Protein AF-A0A2H3HEL2-F1 (afdb_monomer)

Solvent-accessible surface area (backbone atoms only — not comparable to full-atom values): 9246 Å² total; per-residue (Å²): 120,48,62,28,42,89,74,16,77,60,15,56,62,43,39,51,53,46,52,49,51,48,53,74,72,33,50,90,48,56,50,73,69,53,52,37,63,72,60,59,42,74,85,58,80,45,59,78,71,43,99,73,55,51,82,60,57,35,76,89,58,53,43,79,49,75,33,37,66,101,49,92,57,66,63,28,41,86,72,70,47,51,42,78,34,40,53,66,55,49,26,56,58,51,58,72,36,69,34,50,49,50,46,31,72,77,34,64,90,33,44,90,40,78,72,14,70,45,46,44,46,29,53,52,44,52,52,52,34,41,76,74,71,46,55,95,91,66,59,62,37,26,35,30,44,69,47,66,48,80,45,75,35,68,49,78,78,83,84,125

Structure (mmCIF, N/CA/C/O backbone):
data_AF-A0A2H3HEL2-F1
#
_entry.id   AF-A0A2H3HEL2-F1
#
loop_
_atom_site.group_PDB
_atom_site.id
_atom_site.type_symbol
_atom_site.label_atom_id
_atom_site.label_alt_id
_atom_site.label_comp_id
_atom_site.label_asym_id
_atom_site.label_entity_id
_atom_site.label_seq_id
_atom_site.pdbx_PDB_ins_code
_atom_site.Cartn_x
_atom_site.Cartn_y
_atom_site.Cartn_z
_atom_site.occupancy
_atom_site.B_iso_or_equiv
_atom_site.auth_seq_id
_atom_site.auth_comp_id
_atom_site.auth_asym_id
_atom_site.auth_atom_id
_atom_site.pdbx_PDB_model_num
ATOM 1 N N . MET A 1 1 ? -2.472 2.032 -0.578 1.00 76.56 1 MET A N 1
ATOM 2 C CA . MET A 1 1 ? -2.760 1.933 -2.019 1.00 76.56 1 MET A CA 1
ATOM 3 C C . MET A 1 1 ? -2.043 0.709 -2.559 1.00 76.56 1 MET A C 1
ATOM 5 O O . MET A 1 1 ? -0.891 0.499 -2.197 1.00 76.56 1 MET A O 1
ATOM 9 N N . SER A 1 2 ? -2.739 -0.098 -3.346 1.00 86.75 2 SER A N 1
ATOM 10 C CA . SER A 1 2 ? -2.242 -1.264 -4.080 1.00 86.75 2 SER A CA 1
ATOM 11 C C . SER A 1 2 ? -2.506 -1.069 -5.578 1.00 86.75 2 SER A C 1
ATOM 13 O O . SER A 1 2 ? -3.121 -0.078 -5.977 1.00 86.75 2 SER A O 1
ATOM 15 N N . VAL A 1 3 ? -2.025 -1.990 -6.411 1.00 91.06 3 VAL A N 1
ATOM 16 C CA . VAL A 1 3 ? -2.386 -2.047 -7.834 1.00 91.06 3 VAL A CA 1
ATOM 17 C C . VAL A 1 3 ? -3.759 -2.709 -7.967 1.00 91.06 3 VAL A C 1
ATOM 19 O O . VAL A 1 3 ? -4.015 -3.726 -7.323 1.00 91.06 3 VAL A O 1
ATOM 22 N N . ASP A 1 4 ? -4.644 -2.133 -8.780 1.00 90.81 4 ASP A N 1
ATOM 23 C CA . ASP A 1 4 ? -5.911 -2.745 -9.173 1.00 90.81 4 ASP A CA 1
ATOM 24 C C . ASP A 1 4 ? -5.627 -3.854 -10.201 1.00 90.81 4 ASP A C 1
ATOM 26 O O . ASP A 1 4 ? -5.223 -3.544 -11.331 1.00 90.81 4 ASP A O 1
ATOM 30 N N . PRO A 1 5 ? -5.818 -5.136 -9.842 1.00 91.00 5 PRO A N 1
ATOM 31 C CA . PRO A 1 5 ? -5.468 -6.240 -10.723 1.00 91.00 5 PRO A CA 1
ATOM 32 C C . PRO A 1 5 ? -6.411 -6.374 -11.924 1.00 91.00 5 PRO A C 1
ATOM 34 O O . PRO A 1 5 ? -6.014 -6.966 -12.922 1.00 91.00 5 PRO A O 1
ATOM 37 N N . ALA A 1 6 ? -7.633 -5.832 -11.848 1.00 89.69 6 ALA A N 1
ATOM 38 C CA . ALA A 1 6 ? -8.635 -5.939 -12.907 1.00 89.69 6 ALA A CA 1
ATOM 39 C C . ALA A 1 6 ? -8.513 -4.817 -13.949 1.00 89.69 6 ALA A C 1
ATOM 41 O O . ALA A 1 6 ? -8.922 -4.984 -15.095 1.00 89.69 6 ALA A O 1
ATOM 42 N N . LYS A 1 7 ? -7.966 -3.661 -13.553 1.00 90.56 7 LYS A N 1
ATOM 43 C CA . LYS A 1 7 ? -7.869 -2.458 -14.402 1.00 90.56 7 LYS A CA 1
ATOM 44 C C . LYS A 1 7 ? -6.457 -2.135 -14.883 1.00 90.56 7 LYS A C 1
ATOM 46 O O . LYS A 1 7 ? -6.273 -1.164 -15.612 1.00 90.56 7 LYS A O 1
ATOM 51 N N . THR A 1 8 ? -5.472 -2.921 -14.469 1.00 94.19 8 THR A N 1
ATOM 52 C CA . THR A 1 8 ? -4.076 -2.789 -14.896 1.00 94.19 8 THR A CA 1
ATOM 53 C C . THR A 1 8 ? -3.729 -3.941 -15.834 1.00 94.19 8 THR A C 1
ATOM 55 O O . THR A 1 8 ? -4.059 -5.090 -15.536 1.00 94.19 8 THR A O 1
ATOM 58 N N . LEU A 1 9 ? -3.054 -3.662 -16.954 1.00 96.31 9 LEU A N 1
ATOM 59 C CA . LEU A 1 9 ? -2.527 -4.719 -17.826 1.00 96.31 9 LEU A CA 1
ATOM 60 C C . LEU A 1 9 ? -1.547 -5.596 -17.043 1.00 96.31 9 LEU A C 1
ATOM 62 O O . LEU A 1 9 ? -0.738 -5.089 -16.273 1.00 96.31 9 LEU A O 1
ATOM 66 N N . ASN A 1 10 ? -1.660 -6.916 -17.191 1.00 97.00 10 ASN A N 1
ATOM 67 C CA . ASN A 1 10 ? -0.943 -7.890 -16.358 1.00 97.00 10 ASN A CA 1
ATOM 68 C C . ASN A 1 10 ? -1.123 -7.673 -14.832 1.00 97.00 10 ASN A C 1
ATOM 70 O O . ASN A 1 10 ? -0.279 -8.050 -14.016 1.00 97.00 10 ASN A O 1
ATOM 74 N N . GLY A 1 11 ? -2.234 -7.047 -14.423 1.00 94.94 11 GLY A N 1
ATOM 75 C CA . GLY A 1 11 ? -2.425 -6.516 -13.075 1.00 94.94 11 GLY A CA 1
ATOM 76 C C . GLY A 1 11 ? -2.370 -7.563 -11.963 1.00 94.94 11 GLY A C 1
ATOM 77 O O . GLY A 1 11 ? -1.854 -7.275 -10.885 1.00 94.94 11 GLY A O 1
ATOM 78 N N . ALA A 1 12 ? -2.849 -8.784 -12.212 1.00 94.75 12 ALA A N 1
ATOM 79 C CA . ALA A 1 12 ? -2.768 -9.878 -11.242 1.00 94.75 12 ALA A CA 1
ATOM 80 C C . ALA A 1 12 ? -1.314 -10.286 -10.945 1.00 94.75 12 ALA A C 1
ATOM 82 O O . ALA A 1 12 ? -0.941 -10.404 -9.776 1.00 94.75 12 ALA A O 1
ATOM 83 N N . ALA A 1 13 ? -0.483 -10.438 -11.983 1.00 97.50 13 ALA A N 1
ATOM 84 C CA . ALA A 1 13 ? 0.933 -10.767 -11.824 1.00 97.50 13 ALA A CA 1
ATOM 85 C C . ALA A 1 13 ? 1.693 -9.623 -11.145 1.00 97.50 13 ALA A C 1
ATOM 87 O O . ALA A 1 13 ? 2.486 -9.857 -10.235 1.00 97.50 13 ALA A O 1
ATOM 88 N N . ILE A 1 14 ? 1.391 -8.378 -11.529 1.00 97.44 14 ILE A N 1
ATOM 89 C CA . ILE A 1 14 ? 1.966 -7.185 -10.904 1.00 97.44 14 ILE A CA 1
ATOM 90 C C . ILE A 1 14 ? 1.621 -7.132 -9.416 1.00 97.44 14 ILE A C 1
ATOM 92 O O . ILE A 1 14 ? 2.518 -6.985 -8.589 1.00 97.44 14 ILE A O 1
ATOM 96 N N . LYS A 1 15 ? 0.340 -7.280 -9.055 1.00 94.75 15 LYS A N 1
ATOM 97 C CA . LYS A 1 15 ? -0.097 -7.269 -7.655 1.00 94.75 15 LYS A CA 1
ATOM 98 C C . LYS A 1 15 ? 0.640 -8.332 -6.839 1.00 94.75 15 LYS A C 1
ATOM 100 O O . LYS A 1 15 ? 1.165 -8.002 -5.780 1.00 94.75 15 LY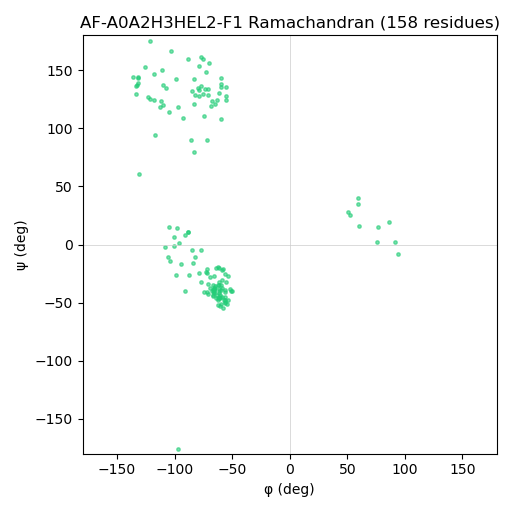S A O 1
ATOM 105 N N . ALA A 1 16 ? 0.709 -9.566 -7.343 1.00 96.06 16 ALA A N 1
ATOM 106 C CA . ALA A 1 16 ? 1.396 -10.661 -6.664 1.00 96.06 16 ALA A CA 1
ATOM 107 C C . ALA A 1 16 ? 2.891 -10.365 -6.461 1.00 96.06 16 ALA A C 1
ATOM 109 O O . ALA A 1 16 ? 3.391 -10.500 -5.348 1.00 96.06 16 ALA A O 1
ATOM 110 N N . ALA A 1 17 ? 3.582 -9.881 -7.497 1.00 97.31 17 ALA A N 1
ATOM 111 C CA . ALA A 1 17 ? 5.003 -9.549 -7.419 1.00 97.31 17 ALA A CA 1
ATOM 112 C C . ALA A 1 17 ? 5.287 -8.380 -6.460 1.00 97.31 17 ALA A C 1
ATOM 114 O O . ALA A 1 17 ? 6.260 -8.410 -5.709 1.00 97.31 17 ALA A O 1
ATOM 115 N N . VAL A 1 18 ? 4.429 -7.352 -6.449 1.00 95.69 18 VAL A N 1
ATOM 116 C CA . VAL A 1 18 ? 4.535 -6.256 -5.476 1.00 95.69 18 VAL A CA 1
ATOM 117 C C . VAL A 1 18 ? 4.349 -6.791 -4.057 1.00 95.69 18 VAL A C 1
ATOM 119 O O . VAL A 1 18 ? 5.150 -6.480 -3.181 1.00 95.69 18 VAL A O 1
ATOM 122 N N . GLU A 1 19 ? 3.321 -7.602 -3.807 1.00 94.25 19 GLU A N 1
ATOM 123 C CA . GLU A 1 19 ? 3.070 -8.178 -2.481 1.00 94.25 19 GLU A CA 1
ATOM 124 C C . GLU A 1 19 ? 4.220 -9.066 -2.007 1.00 94.25 19 GLU A C 1
ATOM 126 O O . GLU A 1 19 ? 4.626 -8.959 -0.852 1.00 94.25 19 GLU A O 1
ATOM 131 N N . GLU A 1 20 ? 4.786 -9.881 -2.895 1.00 96.69 20 GLU A N 1
ATOM 132 C CA . GLU A 1 20 ? 5.956 -10.710 -2.612 1.00 96.69 20 GLU A CA 1
ATOM 133 C C . GLU A 1 20 ? 7.150 -9.865 -2.151 1.00 96.69 20 GLU A C 1
ATOM 135 O O . GLU A 1 20 ? 7.643 -10.078 -1.043 1.00 96.69 20 GLU A O 1
ATOM 140 N N . ILE A 1 21 ? 7.554 -8.856 -2.936 1.00 96.12 21 ILE A N 1
ATOM 141 C CA . ILE A 1 21 ? 8.694 -7.983 -2.602 1.00 96.12 21 ILE A CA 1
ATOM 142 C C . ILE A 1 21 ? 8.449 -7.250 -1.280 1.00 96.12 21 ILE A C 1
ATOM 144 O O . ILE A 1 21 ? 9.331 -7.165 -0.425 1.00 96.12 21 ILE A O 1
ATOM 148 N N . LEU A 1 22 ? 7.248 -6.702 -1.080 1.00 94.00 22 LEU A N 1
ATOM 149 C CA . LEU A 1 22 ? 6.940 -5.972 0.149 1.00 94.00 22 LEU A CA 1
ATOM 150 C C . LEU A 1 22 ? 6.930 -6.899 1.372 1.00 94.00 22 LEU A C 1
ATOM 152 O O . LEU A 1 22 ? 7.332 -6.470 2.454 1.00 94.00 22 LEU A O 1
ATOM 156 N N . ASN A 1 23 ? 6.488 -8.147 1.222 1.00 93.50 23 ASN A N 1
ATOM 157 C CA . ASN A 1 23 ? 6.515 -9.126 2.302 1.00 93.50 23 ASN A CA 1
ATOM 158 C C . ASN A 1 23 ? 7.944 -9.593 2.608 1.00 93.50 23 ASN A C 1
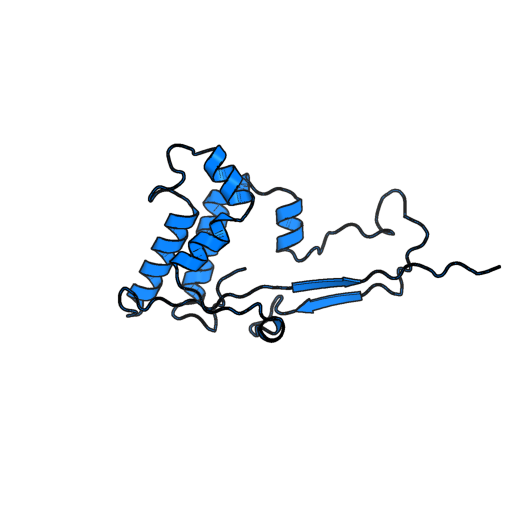ATOM 160 O O . ASN A 1 23 ? 8.295 -9.699 3.780 1.00 93.50 23 ASN A O 1
ATOM 164 N N . SER A 1 24 ? 8.787 -9.824 1.600 1.00 96.25 24 SER A N 1
ATOM 165 C CA . SER A 1 24 ? 10.168 -10.264 1.826 1.00 96.25 24 SER A CA 1
ATOM 166 C C . SER A 1 24 ? 11.051 -9.154 2.406 1.00 96.25 24 SER A C 1
ATOM 168 O O . SER A 1 24 ? 11.823 -9.399 3.330 1.00 96.25 24 SER A O 1
ATOM 170 N N . GLU A 1 25 ? 10.923 -7.925 1.901 1.00 96.19 25 GLU A N 1
ATOM 171 C CA . GLU A 1 25 ? 11.818 -6.814 2.250 1.00 96.19 25 GLU A CA 1
ATOM 172 C C . GLU A 1 25 ? 11.317 -5.998 3.447 1.00 96.19 25 GLU A C 1
ATOM 174 O O . GLU A 1 25 ? 12.106 -5.569 4.292 1.00 96.19 25 GLU A O 1
ATOM 179 N N . LEU A 1 26 ? 10.002 -5.751 3.538 1.00 95.75 26 LEU A N 1
ATOM 180 C CA . LEU A 1 26 ? 9.461 -4.767 4.483 1.00 95.75 26 LEU A CA 1
ATOM 181 C C . LEU A 1 26 ? 8.804 -5.356 5.727 1.00 95.75 26 LEU A C 1
ATOM 183 O O . LEU A 1 26 ? 8.580 -4.602 6.675 1.00 95.75 26 LEU A O 1
ATOM 187 N N . HIS A 1 27 ? 8.497 -6.656 5.760 1.00 93.81 27 HIS A N 1
ATOM 188 C CA . HIS A 1 27 ? 7.732 -7.254 6.860 1.00 93.81 27 HIS A CA 1
ATOM 189 C C . HIS A 1 27 ? 8.377 -7.013 8.233 1.00 93.81 27 HIS A C 1
ATOM 191 O O . HIS A 1 27 ? 7.692 -6.623 9.176 1.00 93.81 27 HIS A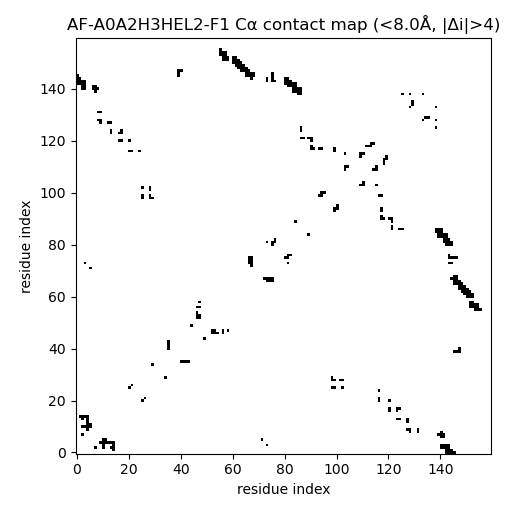 O 1
ATOM 197 N N . GLN A 1 28 ? 9.706 -7.120 8.332 1.00 95.38 28 GLN A N 1
ATOM 198 C CA . GLN A 1 28 ? 10.450 -6.852 9.573 1.00 95.38 28 GLN A CA 1
ATOM 199 C C . GLN A 1 28 ? 10.360 -5.391 10.063 1.00 95.38 28 GLN A C 1
ATOM 201 O O . GLN A 1 28 ? 10.590 -5.112 11.237 1.00 95.38 28 GLN A O 1
ATOM 206 N N . TYR A 1 29 ? 10.008 -4.449 9.183 1.00 96.12 29 TYR A N 1
ATOM 207 C CA . TYR A 1 29 ? 9.870 -3.022 9.497 1.00 96.12 29 TYR A CA 1
ATOM 208 C C . TYR A 1 29 ? 8.419 -2.611 9.801 1.00 96.12 29 TYR A C 1
ATOM 210 O O . TYR A 1 29 ? 8.136 -1.425 10.048 1.00 96.12 29 TYR A O 1
ATOM 218 N N . TYR A 1 30 ? 7.484 -3.568 9.777 1.00 93.75 30 TYR A N 1
ATOM 219 C CA . TYR A 1 30 ? 6.089 -3.340 10.135 1.00 93.75 30 TYR A CA 1
ATOM 220 C C . TYR A 1 30 ? 5.937 -3.261 11.653 1.00 93.75 30 TYR A C 1
ATOM 222 O O . TYR A 1 30 ? 6.487 -4.049 12.415 1.00 93.75 30 TYR A O 1
ATOM 230 N N . LYS A 1 31 ? 5.156 -2.280 12.101 1.00 94.19 31 LYS A N 1
ATOM 231 C CA . LYS A 1 31 ? 4.679 -2.173 13.482 1.00 94.19 31 LYS A CA 1
ATOM 232 C C . LYS A 1 31 ? 3.220 -2.612 13.548 1.00 94.19 31 LYS A C 1
ATOM 234 O O . LYS A 1 31 ? 2.539 -2.629 12.528 1.00 94.19 31 LYS A O 1
ATOM 239 N N . GLN A 1 32 ? 2.701 -2.841 14.754 1.00 90.88 32 GLN A N 1
ATOM 240 C CA . GLN A 1 32 ? 1.288 -3.187 14.967 1.00 90.88 32 GLN A CA 1
ATOM 241 C C . GLN A 1 32 ? 0.321 -2.229 14.250 1.00 90.88 32 GLN A C 1
ATOM 243 O O . GLN A 1 32 ? -0.647 -2.666 13.641 1.00 90.88 32 GLN A O 1
ATOM 248 N N . GLY A 1 33 ? 0.612 -0.923 14.260 1.00 89.50 33 GLY A N 1
ATOM 249 C CA . GLY A 1 33 ? -0.196 0.062 13.536 1.00 89.50 33 GLY A CA 1
ATOM 250 C C . GLY A 1 33 ? -0.231 -0.163 12.019 1.00 89.50 33 GLY A C 1
ATOM 251 O O . GLY A 1 33 ? -1.249 0.104 11.394 1.00 89.50 33 GLY A O 1
ATOM 252 N N . ASN A 1 34 ? 0.843 -0.692 11.419 1.00 91.00 34 ASN A N 1
ATOM 253 C CA . ASN A 1 34 ? 0.849 -1.061 10.003 1.00 91.00 34 ASN A CA 1
ATOM 254 C C . ASN A 1 34 ? -0.080 -2.251 9.737 1.00 91.00 34 ASN A C 1
ATOM 256 O O . ASN A 1 34 ? -0.782 -2.227 8.732 1.00 91.00 34 ASN A O 1
ATOM 260 N N . THR A 1 35 ? -0.100 -3.246 10.629 1.00 87.38 35 THR A N 1
ATOM 261 C CA . THR A 1 35 ? -1.035 -4.378 10.550 1.00 87.38 35 THR A CA 1
ATOM 262 C C . THR A 1 35 ? -2.475 -3.882 10.630 1.00 87.38 35 THR A C 1
ATOM 264 O O . THR A 1 35 ? -3.217 -4.074 9.673 1.00 87.38 35 THR A O 1
ATOM 267 N N . LEU A 1 36 ? -2.800 -3.095 11.665 1.00 90.50 36 LEU A N 1
ATOM 268 C CA . LEU A 1 36 ? -4.136 -2.519 11.859 1.00 90.50 36 LEU A CA 1
ATOM 269 C C . LEU A 1 36 ? -4.609 -1.679 10.667 1.00 90.50 36 LEU A C 1
ATOM 271 O O . LEU A 1 36 ? -5.773 -1.705 10.308 1.00 90.50 36 LEU A O 1
ATOM 275 N N . THR A 1 37 ? -3.747 -0.893 10.021 1.00 89.00 37 THR A N 1
ATOM 276 C CA . THR A 1 37 ? -4.189 -0.150 8.829 1.00 89.00 37 THR A CA 1
ATOM 277 C C . THR A 1 37 ? -4.430 -1.074 7.629 1.00 89.00 37 THR A C 1
ATOM 279 O O . THR A 1 37 ? -5.314 -0.797 6.821 1.00 89.00 37 THR 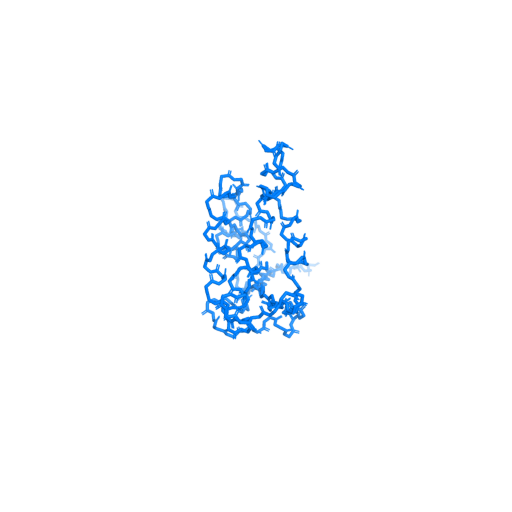A O 1
ATOM 282 N N . ARG A 1 38 ? -3.652 -2.154 7.482 1.00 86.62 38 ARG A N 1
ATOM 283 C CA . ARG A 1 38 ? -3.739 -3.080 6.340 1.00 86.62 38 ARG A CA 1
ATOM 284 C C . ARG A 1 38 ? -4.922 -4.039 6.429 1.00 86.62 38 ARG A C 1
ATOM 286 O O . ARG A 1 38 ? -5.467 -4.384 5.392 1.00 86.62 38 ARG A O 1
ATOM 293 N N . ASP A 1 39 ? -5.315 -4.433 7.635 1.00 90.25 39 ASP A N 1
ATOM 294 C CA . ASP A 1 39 ? -6.485 -5.284 7.891 1.00 90.25 39 ASP A CA 1
ATOM 295 C C . ASP A 1 39 ? -7.791 -4.486 8.063 1.00 90.25 39 ASP A C 1
ATOM 297 O O . ASP A 1 39 ? -8.819 -5.025 8.474 1.00 90.25 39 ASP A O 1
ATOM 301 N N . LEU A 1 40 ? -7.755 -3.184 7.751 1.00 92.94 40 LEU A N 1
ATOM 302 C CA . LEU A 1 40 ? -8.875 -2.264 7.920 1.00 92.94 40 LEU A CA 1
ATOM 303 C C . LEU A 1 40 ? -9.355 -2.173 9.375 1.00 92.94 40 LEU A C 1
ATOM 305 O O . LEU A 1 40 ? -10.552 -2.067 9.644 1.00 92.94 40 LEU A O 1
ATOM 309 N N . TYR A 1 41 ? -8.434 -2.167 10.331 1.00 93.81 41 TYR A N 1
ATOM 310 C CA . TYR A 1 41 ? -8.691 -1.995 11.755 1.00 93.81 41 TYR A CA 1
ATOM 311 C C . TYR A 1 41 ? -9.630 -3.072 12.306 1.00 93.81 41 TYR A C 1
ATOM 313 O O . TYR A 1 41 ? -10.473 -2.770 13.154 1.00 93.81 41 TYR A O 1
ATOM 321 N N . VAL A 1 42 ? -9.547 -4.303 11.791 1.00 92.50 42 VAL A N 1
ATOM 322 C CA . VAL A 1 42 ? -10.440 -5.397 12.216 1.00 92.50 42 VAL A CA 1
ATOM 323 C C . VAL A 1 42 ? -10.259 -5.708 13.704 1.00 92.50 42 VAL A C 1
ATOM 325 O O . VAL A 1 42 ? -11.243 -5.863 14.425 1.00 92.50 42 VAL A O 1
ATOM 328 N N . ASP A 1 43 ? -9.014 -5.651 14.179 1.00 91.25 43 ASP A N 1
ATOM 329 C CA . ASP A 1 43 ? -8.633 -5.930 15.566 1.00 91.25 43 ASP A CA 1
ATOM 330 C C . ASP A 1 43 ? -8.472 -4.659 16.416 1.00 91.25 43 ASP A C 1
ATOM 332 O O . ASP A 1 43 ? -7.893 -4.695 17.506 1.00 91.25 43 ASP A O 1
ATOM 336 N N . LEU A 1 44 ? -8.958 -3.506 15.938 1.00 93.69 44 LEU A N 1
ATOM 337 C CA . LEU A 1 44 ? -8.867 -2.259 16.695 1.00 93.69 44 LEU A CA 1
ATOM 338 C C . LEU A 1 44 ? -9.707 -2.357 17.981 1.00 93.69 44 LEU A C 1
ATOM 340 O O . LEU A 1 44 ? -10.930 -2.508 17.899 1.00 93.69 44 LEU A O 1
ATOM 344 N N . PRO A 1 45 ? -9.103 -2.204 19.177 1.00 92.25 45 PRO A N 1
ATOM 345 C CA . PRO A 1 45 ? -9.862 -2.251 20.418 1.00 92.25 45 PRO A CA 1
ATOM 346 C C . PRO A 1 45 ? -10.870 -1.100 20.488 1.00 92.25 45 PRO A C 1
ATOM 348 O O . PRO A 1 45 ? -10.509 0.074 20.392 1.00 92.25 45 PRO A O 1
ATOM 351 N N . LEU A 1 46 ? -12.143 -1.438 20.682 1.00 94.31 46 LEU A N 1
ATOM 352 C CA . LEU A 1 46 ? -13.232 -0.476 20.801 1.00 94.31 46 LEU A CA 1
ATOM 353 C C . LEU A 1 46 ? -13.402 -0.034 22.264 1.00 94.31 46 LEU A C 1
ATOM 355 O O . LEU A 1 46 ? -13.009 -0.758 23.184 1.00 94.31 46 LEU A O 1
ATOM 359 N N . PRO A 1 47 ? -14.045 1.120 22.522 1.00 93.81 47 PRO A N 1
ATOM 360 C CA . PRO A 1 47 ? -14.184 1.669 23.874 1.00 93.81 47 PRO A CA 1
ATOM 361 C C . PRO A 1 47 ? -14.779 0.705 24.913 1.00 93.81 47 PRO A C 1
ATOM 363 O O . PRO A 1 47 ? -14.482 0.821 26.096 1.00 93.81 47 PRO A O 1
ATOM 366 N N . TRP A 1 48 ? -15.599 -0.258 24.482 1.00 93.75 48 TRP A N 1
ATOM 367 C CA . TRP A 1 48 ? -16.236 -1.273 25.331 1.00 93.75 48 TRP A CA 1
ATOM 368 C C . TRP A 1 48 ? -15.550 -2.649 25.316 1.00 93.75 48 TRP A C 1
ATOM 370 O O . TRP A 1 48 ? -16.041 -3.555 25.983 1.00 93.75 48 TRP A O 1
ATOM 380 N N . THR A 1 49 ? -14.470 -2.846 24.550 1.00 93.50 49 THR A N 1
ATOM 381 C CA . THR A 1 49 ? -13.729 -4.126 24.494 1.00 93.50 49 THR A CA 1
ATOM 382 C C . THR A 1 49 ? -12.386 -4.080 25.223 1.00 93.50 49 THR A C 1
ATOM 384 O O . THR A 1 49 ? -11.767 -5.121 25.421 1.00 93.50 49 THR A O 1
ATOM 387 N N . ILE A 1 50 ? -11.914 -2.896 25.622 1.00 94.50 50 ILE A N 1
ATOM 388 C CA . ILE A 1 50 ? -10.673 -2.739 26.391 1.00 94.50 50 ILE A CA 1
ATOM 389 C C . ILE A 1 50 ? -10.858 -3.102 27.875 1.00 94.50 50 ILE A C 1
ATOM 391 O O . ILE A 1 50 ? -11.972 -3.094 28.395 1.00 94.50 50 ILE A O 1
ATOM 395 N N . LYS A 1 51 ? -9.743 -3.367 28.577 1.00 95.25 51 LYS A N 1
ATOM 396 C CA . LYS A 1 51 ? -9.713 -3.798 29.992 1.00 95.25 51 LYS A CA 1
ATOM 397 C C . LYS A 1 51 ? -10.527 -2.901 30.932 1.00 95.25 51 LYS A C 1
ATOM 399 O O . LYS A 1 51 ? -11.182 -3.410 31.836 1.00 95.25 51 LYS A O 1
ATOM 404 N N . THR A 1 52 ? -10.475 -1.590 30.716 1.00 94.88 52 THR A N 1
ATOM 405 C CA . THR A 1 52 ? -11.277 -0.610 31.454 1.00 94.88 52 THR A CA 1
ATOM 406 C C . THR A 1 52 ? -12.199 0.090 30.460 1.00 94.88 52 THR A C 1
ATOM 408 O O . THR A 1 52 ? -11.749 1.033 29.806 1.00 94.88 52 THR A O 1
ATOM 411 N N . PRO A 1 53 ? -13.452 -0.374 30.293 1.00 92.62 53 PRO A N 1
ATOM 412 C CA . PRO A 1 53 ? -14.379 0.210 29.334 1.00 92.62 53 PRO A CA 1
ATOM 413 C C . PRO A 1 53 ? -14.572 1.712 29.545 1.00 92.62 53 PRO A C 1
ATOM 415 O O . PRO A 1 53 ? -14.774 2.172 30.670 1.00 92.62 53 PRO A O 1
ATOM 418 N N . VAL A 1 54 ? -14.5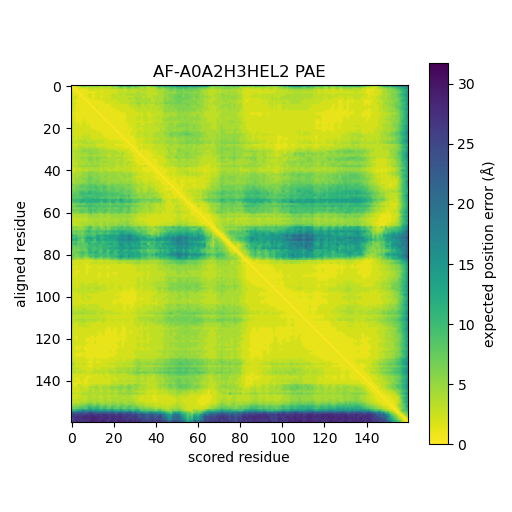47 2.475 28.454 1.00 91.56 54 VAL A N 1
ATOM 419 C CA . VAL A 1 54 ? -14.786 3.922 28.491 1.00 91.56 54 VAL A CA 1
ATOM 420 C C . VAL A 1 54 ? -16.291 4.176 28.473 1.00 91.56 54 VAL A C 1
ATOM 422 O O . VAL A 1 54 ? -17.000 3.780 27.543 1.00 91.56 54 VAL A O 1
ATOM 425 N N . THR A 1 55 ? -16.793 4.849 29.506 1.00 88.56 55 THR A N 1
ATOM 426 C CA . THR A 1 55 ? -18.186 5.299 29.563 1.00 88.56 55 THR A CA 1
ATOM 427 C C . THR A 1 55 ? -18.426 6.430 28.556 1.00 88.56 55 THR A C 1
ATOM 429 O O . THR A 1 55 ? -17.506 7.121 28.130 1.00 88.56 55 THR A O 1
ATOM 432 N N . GLY A 1 56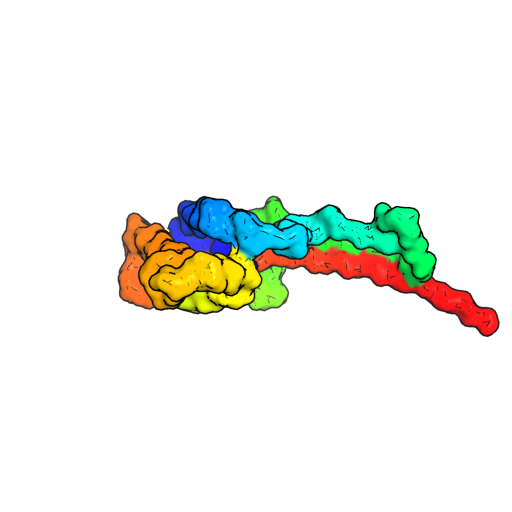 ? -19.674 6.617 28.124 1.00 88.88 56 GLY A N 1
ATOM 433 C CA . GLY A 1 56 ? -20.025 7.708 27.204 1.00 88.88 56 GLY A CA 1
ATOM 434 C C . GLY A 1 56 ? -19.975 7.370 25.710 1.00 88.88 56 GLY A C 1
ATOM 435 O O . GLY A 1 56 ? -20.304 8.235 24.906 1.00 88.88 56 GLY A O 1
ATOM 436 N N . PHE A 1 57 ? -19.669 6.129 25.320 1.00 92.00 57 PHE A N 1
ATOM 437 C CA . PHE A 1 57 ? -19.874 5.642 23.948 1.00 92.00 57 PHE A CA 1
ATOM 438 C C . PHE A 1 57 ? -21.008 4.616 23.885 1.00 92.00 57 PHE A C 1
ATOM 440 O O . PHE A 1 57 ? -21.142 3.756 24.758 1.00 92.00 57 PHE A O 1
ATOM 447 N N . ASP A 1 58 ? -21.857 4.730 22.868 1.00 90.38 58 ASP A N 1
ATOM 448 C CA . ASP A 1 58 ? -22.977 3.828 22.622 1.00 90.38 58 ASP A CA 1
ATOM 449 C C . ASP A 1 58 ? -22.553 2.706 21.667 1.00 90.38 58 ASP A C 1
ATOM 451 O O . ASP A 1 58 ? -22.371 2.927 20.469 1.00 90.38 58 ASP A O 1
ATOM 455 N N . LYS A 1 59 ? -22.423 1.490 22.213 1.00 91.88 59 LYS A N 1
ATOM 456 C CA . LYS A 1 59 ? -22.090 0.280 21.451 1.00 91.88 59 LYS A CA 1
ATOM 457 C C . LYS A 1 59 ? -23.122 -0.028 20.365 1.00 91.88 59 LYS A C 1
ATOM 459 O O . LYS A 1 59 ? -22.746 -0.524 19.309 1.00 91.88 59 LYS A O 1
ATOM 464 N N . SER A 1 60 ? -24.403 0.246 20.617 1.00 92.25 60 SER A N 1
ATOM 465 C CA . SER A 1 60 ? -25.481 -0.082 19.675 1.00 92.25 60 SER A CA 1
ATOM 466 C C . SER A 1 60 ? -25.478 0.817 18.436 1.00 92.25 60 SER A C 1
ATOM 468 O O . SER A 1 60 ? -25.925 0.398 17.374 1.00 92.25 60 SER A O 1
ATOM 470 N N . GLY A 1 61 ? -24.913 2.023 18.551 1.00 90.75 61 GLY A N 1
ATOM 471 C CA . GLY A 1 61 ? -24.731 2.965 17.447 1.00 90.75 61 GLY A CA 1
ATOM 472 C C . GLY A 1 61 ? -23.420 2.793 16.675 1.00 90.75 61 GLY A C 1
ATOM 473 O O . GLY A 1 61 ? -23.062 3.691 15.914 1.00 90.75 61 GLY A O 1
ATOM 474 N N . PHE A 1 62 ? -22.670 1.710 16.899 1.00 94.50 62 PHE A N 1
ATOM 475 C CA . PHE A 1 62 ? -21.437 1.447 16.162 1.00 94.50 62 PHE A CA 1
ATOM 476 C C . PHE A 1 62 ? -21.732 1.071 14.712 1.00 94.50 62 PHE A C 1
ATOM 478 O O . PHE A 1 62 ? -22.502 0.150 14.445 1.00 94.50 62 PHE A O 1
ATOM 485 N N . ILE A 1 63 ? -21.070 1.750 13.779 1.00 94.69 63 ILE A N 1
ATOM 486 C CA . ILE A 1 63 ? -21.140 1.436 12.354 1.00 94.69 63 ILE A CA 1
ATOM 487 C C . ILE A 1 63 ? -19.726 1.173 11.855 1.00 94.69 63 ILE A C 1
ATOM 489 O O . ILE A 1 63 ? -18.837 2.014 12.002 1.00 94.69 63 ILE A O 1
ATOM 493 N N . ARG A 1 64 ? -19.550 0.019 11.214 1.00 94.44 64 ARG A N 1
ATOM 494 C CA . ARG A 1 64 ? -18.387 -0.309 10.396 1.00 94.44 64 ARG A CA 1
ATOM 495 C C . ARG A 1 64 ? -18.854 -0.415 8.955 1.00 94.44 64 ARG A C 1
ATOM 497 O O . ARG A 1 64 ? -19.703 -1.244 8.644 1.00 94.44 64 ARG A O 1
ATOM 504 N N . LYS A 1 65 ? -18.325 0.446 8.093 1.00 91.75 65 LYS A N 1
ATOM 505 C CA . LYS A 1 65 ? -18.591 0.403 6.657 1.00 91.75 65 LYS A CA 1
ATOM 506 C C . LYS A 1 65 ? -17.278 0.231 5.921 1.00 91.75 65 LYS A C 1
ATOM 508 O O . LYS A 1 65 ? -16.360 1.014 6.134 1.00 91.75 65 LYS A O 1
ATOM 513 N N . GLU A 1 66 ? -17.206 -0.786 5.083 1.00 90.94 66 GLU A N 1
ATOM 514 C CA . GLU A 1 66 ? -16.042 -1.095 4.262 1.00 90.94 66 GLU A CA 1
ATOM 515 C C . GLU A 1 66 ? -16.373 -0.842 2.797 1.00 90.94 66 GLU A C 1
ATOM 517 O O . GLU A 1 66 ? -17.523 -0.978 2.380 1.00 90.94 66 GLU A O 1
ATOM 522 N N . TRP A 1 67 ? -15.360 -0.470 2.025 1.00 87.62 67 TRP A N 1
ATOM 523 C CA . TRP A 1 67 ? -15.457 -0.325 0.581 1.00 87.62 67 TRP A CA 1
ATOM 524 C C . TRP A 1 67 ? -14.279 -1.026 -0.074 1.00 87.62 67 TRP A C 1
ATOM 526 O O . TRP A 1 67 ? -13.132 -0.850 0.347 1.00 87.62 67 TRP A O 1
ATOM 536 N N . SER A 1 68 ? -14.556 -1.745 -1.165 1.00 81.12 68 SER A N 1
ATOM 537 C CA . SER A 1 68 ? -13.536 -2.426 -1.979 1.00 81.12 68 SER A CA 1
ATOM 538 C C . SER A 1 68 ? -12.702 -3.478 -1.233 1.00 81.12 68 SER A C 1
ATOM 540 O O . SER A 1 68 ? -11.668 -3.886 -1.753 1.00 81.12 68 SER A O 1
ATOM 542 N N . HIS A 1 69 ? -13.137 -3.926 -0.052 1.00 81.31 69 HIS A N 1
ATOM 543 C CA . HIS A 1 69 ? -12.515 -5.024 0.687 1.00 81.31 69 HIS A CA 1
ATOM 544 C C . HIS A 1 69 ? -13.072 -6.364 0.191 1.00 81.31 69 HIS A C 1
ATOM 546 O O . HIS A 1 69 ? -14.286 -6.487 0.037 1.00 81.31 69 HIS A O 1
ATOM 552 N N . ASN A 1 70 ? -12.208 -7.345 -0.096 1.00 74.31 70 ASN A N 1
ATOM 553 C CA . ASN A 1 70 ? -12.583 -8.690 -0.579 1.00 74.31 70 ASN A CA 1
ATOM 554 C C . ASN A 1 70 ? -13.551 -8.719 -1.781 1.00 74.31 70 ASN A C 1
ATOM 556 O O . ASN A 1 70 ? -14.321 -9.661 -1.955 1.00 74.31 70 ASN A O 1
ATOM 560 N N . THR A 1 71 ? -13.529 -7.686 -2.618 1.00 73.69 71 THR A N 1
ATOM 561 C CA . THR A 1 71 ? -14.389 -7.561 -3.803 1.00 73.69 71 THR A CA 1
ATOM 562 C C . THR A 1 71 ? -13.533 -7.318 -5.032 1.00 73.69 71 THR A C 1
ATOM 564 O O . THR A 1 71 ? -12.450 -6.749 -4.941 1.00 73.69 71 THR A O 1
ATOM 567 N N . GLU A 1 72 ? -13.994 -7.703 -6.216 1.00 65.81 72 GLU A N 1
ATOM 568 C CA . GLU A 1 72 ? -13.267 -7.389 -7.454 1.00 65.81 72 GLU A CA 1
ATOM 569 C C . GLU A 1 72 ? -13.512 -5.940 -7.902 1.00 65.81 72 GLU A C 1
ATOM 571 O O . GLU A 1 72 ? -12.650 -5.315 -8.514 1.00 65.81 72 GLU A O 1
ATOM 576 N N . THR A 1 73 ? -14.634 -5.343 -7.498 1.00 65.00 73 THR A N 1
ATOM 577 C CA . THR A 1 73 ? -15.033 -3.976 -7.847 1.00 65.00 73 THR A CA 1
ATOM 578 C C . THR A 1 73 ? -14.380 -2.922 -6.951 1.00 65.00 73 THR A C 1
ATOM 580 O O . THR A 1 73 ? -14.496 -2.970 -5.728 1.00 65.00 73 THR A O 1
ATOM 583 N N . SER A 1 74 ? -13.749 -1.906 -7.551 1.00 67.62 74 SER A N 1
ATOM 584 C CA . SER A 1 74 ? -13.265 -0.731 -6.812 1.00 67.62 74 SER A CA 1
ATOM 585 C C . SER A 1 74 ? -14.390 0.296 -6.611 1.00 67.62 74 SER A C 1
ATOM 587 O O . SER A 1 74 ? -14.486 1.303 -7.307 1.00 67.62 74 SER A O 1
ATOM 589 N N . GLU A 1 75 ? -15.253 0.046 -5.625 1.00 68.56 75 GLU A N 1
ATOM 590 C CA . GLU A 1 75 ? -16.254 1.009 -5.130 1.00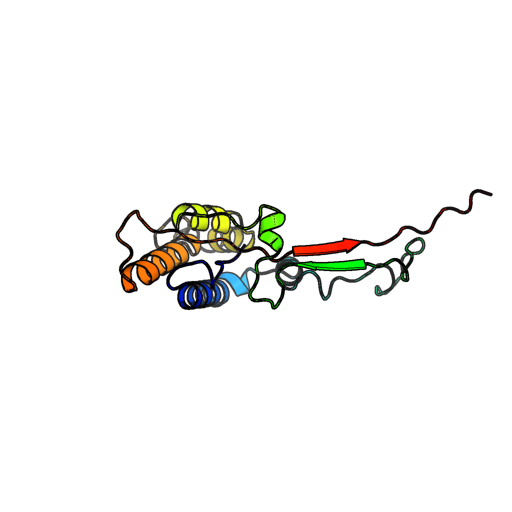 68.56 75 GLU A CA 1
ATOM 591 C C . GLU A 1 75 ? -15.627 2.316 -4.610 1.00 68.56 75 GLU A C 1
ATOM 593 O O . GLU A 1 75 ? -16.276 3.361 -4.554 1.00 68.56 75 GLU A O 1
ATOM 598 N N . THR A 1 76 ? -14.346 2.277 -4.240 1.00 68.62 76 THR A N 1
ATOM 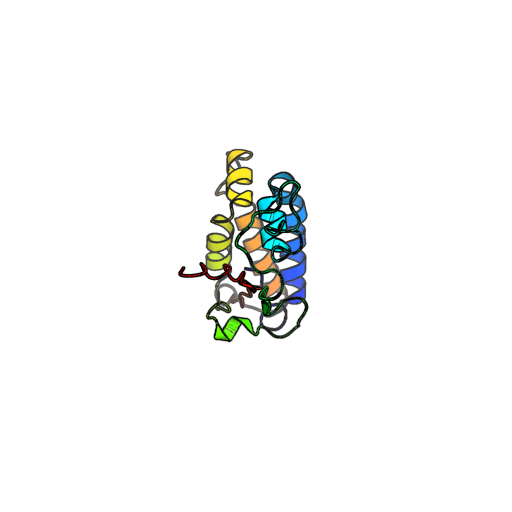599 C CA . THR A 1 76 ? -13.589 3.434 -3.756 1.00 68.62 76 THR A CA 1
ATOM 600 C C . THR A 1 76 ? -13.147 4.394 -4.865 1.00 68.62 76 THR A C 1
ATOM 602 O O . THR A 1 76 ? -12.632 5.476 -4.561 1.00 68.62 76 THR A O 1
ATOM 605 N N . GLU A 1 77 ? -13.379 4.081 -6.146 1.00 65.75 77 GLU A N 1
ATOM 606 C CA . GLU A 1 77 ? -13.181 5.043 -7.239 1.00 65.75 77 GLU A CA 1
ATOM 607 C C . GLU A 1 77 ? -14.079 6.268 -7.102 1.00 65.75 77 GLU A C 1
ATOM 609 O O . GLU A 1 77 ? -13.605 7.388 -7.280 1.00 65.75 77 GLU A O 1
ATOM 614 N N . ALA A 1 78 ? -15.337 6.073 -6.697 1.00 66.44 78 ALA A N 1
ATOM 615 C CA . ALA A 1 78 ? -16.265 7.169 -6.421 1.00 66.44 78 ALA A CA 1
ATOM 616 C C . ALA A 1 78 ? -15.783 8.072 -5.267 1.00 66.44 78 ALA A C 1
ATOM 618 O O . ALA A 1 78 ? -16.205 9.220 -5.157 1.00 66.44 78 ALA A O 1
ATOM 619 N N . LEU A 1 79 ? -14.864 7.573 -4.433 1.00 69.94 79 LEU A N 1
ATOM 620 C CA . LEU A 1 79 ? -14.202 8.321 -3.361 1.00 69.94 79 LEU A CA 1
ATOM 621 C C . LEU A 1 79 ? -12.890 8.990 -3.824 1.00 69.94 79 LEU A C 1
ATOM 623 O O . LEU A 1 79 ? -12.136 9.502 -3.001 1.00 69.94 79 LEU A O 1
ATOM 627 N N . GLY A 1 80 ? -12.584 8.970 -5.128 1.00 68.62 80 GLY A N 1
ATOM 628 C CA . GLY A 1 80 ? -11.402 9.609 -5.719 1.00 68.62 80 GLY A CA 1
ATOM 629 C C . GLY A 1 80 ? -10.084 8.858 -5.499 1.00 68.62 80 GLY A C 1
ATOM 630 O O . GLY A 1 80 ? -9.008 9.431 -5.685 1.00 68.62 80 GLY A O 1
ATOM 631 N N . THR A 1 81 ? -10.142 7.588 -5.084 1.00 71.31 81 THR A N 1
ATOM 632 C CA . THR A 1 81 ? -8.942 6.823 -4.694 1.00 71.31 81 THR A CA 1
ATOM 633 C C . THR A 1 81 ? -8.343 5.967 -5.812 1.00 71.31 81 THR A C 1
ATOM 635 O O . THR A 1 81 ? -7.178 5.577 -5.715 1.00 71.31 81 THR A O 1
ATOM 638 N N . GLY A 1 82 ? -9.101 5.706 -6.881 1.00 74.06 82 GLY A N 1
ATOM 639 C CA . GLY A 1 82 ? -8.599 5.029 -8.074 1.00 74.06 82 GLY A CA 1
ATOM 640 C C . GLY A 1 82 ? -7.965 6.028 -9.026 1.00 74.06 82 GLY A C 1
ATOM 641 O O . GLY A 1 82 ? -8.646 6.620 -9.861 1.00 74.06 82 GLY A O 1
ATOM 642 N N . LYS A 1 83 ? -6.662 6.256 -8.872 1.00 85.12 83 LYS A N 1
ATOM 643 C CA . LYS A 1 83 ? -5.885 7.120 -9.766 1.00 85.12 83 LYS A CA 1
ATOM 644 C C . LYS A 1 83 ? -5.138 6.274 -10.782 1.00 85.12 83 LYS A C 1
ATOM 646 O O . LYS A 1 83 ? -4.662 5.190 -10.452 1.00 85.12 83 LYS A O 1
ATOM 651 N N . THR A 1 84 ? -5.045 6.773 -12.007 1.00 93.06 84 THR A N 1
ATOM 652 C CA . THR A 1 84 ? -4.085 6.249 -12.979 1.00 93.06 84 THR A CA 1
ATOM 653 C C . THR A 1 84 ? -2.717 6.828 -12.641 1.00 93.06 84 THR A C 1
ATOM 655 O O . THR A 1 84 ? -2.628 8.017 -12.339 1.00 93.06 84 THR A O 1
ATOM 658 N N . LEU A 1 85 ? -1.695 5.978 -12.612 1.00 94.12 85 LEU A N 1
ATOM 659 C CA . LEU A 1 85 ? -0.346 6.306 -12.159 1.00 94.12 85 LEU A CA 1
ATOM 660 C C . LEU A 1 85 ? 0.674 5.707 -13.121 1.00 94.12 85 LEU A C 1
ATOM 662 O O . LEU A 1 85 ? 0.499 4.581 -13.581 1.00 94.12 85 LEU A O 1
ATOM 666 N N . THR A 1 86 ? 1.771 6.409 -13.346 1.00 97.44 86 THR A N 1
ATOM 667 C CA . THR A 1 86 ? 2.987 5.813 -13.912 1.00 97.44 86 THR A CA 1
ATOM 668 C C . THR A 1 86 ? 3.719 4.970 -12.851 1.00 97.44 86 THR A C 1
ATOM 670 O O . THR A 1 86 ? 3.534 5.195 -11.644 1.00 97.44 86 THR A O 1
ATOM 673 N N . PRO A 1 87 ? 4.603 4.031 -13.240 1.00 97.38 87 PRO A N 1
ATOM 674 C CA . PRO A 1 87 ? 5.456 3.308 -12.292 1.00 97.38 87 PRO A CA 1
ATOM 675 C C . PRO A 1 87 ? 6.307 4.231 -11.405 1.00 97.38 87 PRO A C 1
ATOM 677 O O . PRO A 1 87 ? 6.534 3.933 -10.233 1.00 97.38 87 PRO A O 1
ATOM 680 N N . GLU A 1 88 ? 6.730 5.386 -11.926 1.00 97.25 88 GLU A N 1
ATOM 681 C CA . GLU A 1 88 ? 7.454 6.399 -11.154 1.00 97.25 88 GLU A CA 1
ATOM 682 C C . GLU A 1 88 ? 6.595 7.054 -10.069 1.00 97.25 88 GLU A C 1
ATOM 684 O O . GLU A 1 88 ? 7.042 7.249 -8.937 1.00 97.25 88 GLU A O 1
ATOM 689 N N . GLU A 1 89 ? 5.356 7.419 -10.391 1.00 96.44 89 GLU A N 1
ATOM 690 C CA . GLU A 1 89 ? 4.438 7.978 -9.398 1.00 96.44 89 GLU A CA 1
ATOM 691 C C . GLU A 1 89 ? 4.109 6.944 -8.319 1.00 96.44 89 GLU A C 1
ATOM 693 O O . GLU A 1 89 ? 4.049 7.284 -7.135 1.00 96.44 89 GLU A O 1
ATOM 698 N N . PHE A 1 90 ? 3.968 5.672 -8.701 1.00 95.44 90 PHE A N 1
ATOM 699 C CA . PHE A 1 90 ? 3.774 4.575 -7.757 1.00 95.44 90 PHE A CA 1
ATOM 700 C C . PHE A 1 90 ? 4.981 4.395 -6.818 1.00 95.44 90 PHE A C 1
ATOM 702 O O . PHE A 1 90 ? 4.803 4.273 -5.603 1.00 95.44 90 PHE A O 1
ATOM 709 N N . GLU A 1 91 ? 6.208 4.460 -7.344 1.00 97.00 91 GLU A N 1
ATOM 710 C CA . GLU A 1 91 ? 7.451 4.463 -6.558 1.00 97.00 91 GLU A CA 1
ATOM 711 C C . GLU A 1 91 ? 7.465 5.602 -5.526 1.00 97.00 91 GLU A C 1
ATOM 713 O O . GLU A 1 91 ? 7.704 5.372 -4.335 1.00 97.00 91 GLU A O 1
ATOM 718 N N . LYS A 1 92 ? 7.154 6.829 -5.965 1.00 95.69 92 LYS A N 1
ATOM 719 C CA . LYS A 1 92 ? 7.083 8.014 -5.096 1.00 95.69 92 LYS A CA 1
ATOM 720 C C . LYS A 1 92 ? 6.056 7.829 -3.981 1.00 95.69 92 LYS A C 1
ATOM 722 O O . LYS A 1 92 ? 6.358 8.110 -2.822 1.00 95.69 92 LYS A O 1
ATOM 727 N N . LEU A 1 93 ? 4.868 7.312 -4.305 1.00 93.31 93 LEU A N 1
ATOM 728 C CA . LEU A 1 93 ? 3.822 7.032 -3.320 1.00 93.31 93 LEU A CA 1
ATOM 729 C C . LEU A 1 93 ? 4.271 5.988 -2.292 1.00 93.31 93 LEU A C 1
ATOM 731 O O . LEU A 1 93 ? 4.110 6.211 -1.090 1.00 93.31 93 LEU A O 1
ATOM 735 N N . MET A 1 94 ? 4.887 4.884 -2.723 1.00 93.38 94 MET A N 1
ATOM 736 C CA . MET A 1 94 ? 5.429 3.878 -1.798 1.00 93.38 94 MET A CA 1
ATOM 737 C C . MET A 1 94 ? 6.528 4.439 -0.895 1.00 93.38 94 MET A C 1
ATOM 739 O O . MET A 1 94 ? 6.596 4.079 0.284 1.00 93.38 94 MET A O 1
ATOM 743 N N . GLY A 1 95 ? 7.341 5.357 -1.423 1.00 95.06 95 GLY A N 1
ATOM 744 C CA . GLY A 1 95 ? 8.393 6.053 -0.687 1.00 95.06 95 GLY A CA 1
ATOM 745 C C . GLY A 1 95 ? 7.901 6.833 0.537 1.00 95.06 95 GLY A C 1
ATOM 746 O O . GLY A 1 95 ? 8.690 7.083 1.443 1.00 95.06 95 GLY A O 1
ATOM 747 N N . THR A 1 96 ? 6.610 7.174 0.601 1.00 93.88 96 THR A N 1
ATOM 748 C CA . THR A 1 96 ? 5.996 7.844 1.765 1.00 93.88 96 THR A CA 1
ATOM 749 C C . THR A 1 96 ? 5.609 6.883 2.893 1.00 93.88 96 THR A C 1
ATOM 751 O O . THR A 1 96 ? 5.255 7.313 3.992 1.00 93.88 96 THR A O 1
ATOM 754 N N . SER A 1 97 ? 5.649 5.570 2.648 1.00 93.06 97 SER A N 1
ATOM 755 C CA . SER A 1 97 ? 5.234 4.585 3.640 1.00 93.06 97 SER A CA 1
ATOM 756 C C . SER A 1 97 ? 6.272 4.452 4.759 1.00 93.06 97 SER A C 1
ATOM 758 O O . SER A 1 97 ? 7.475 4.327 4.527 1.00 93.06 97 SER A O 1
ATOM 760 N N . SER A 1 98 ? 5.801 4.441 6.008 1.00 95.06 98 SER A N 1
ATOM 761 C CA . SER A 1 98 ? 6.698 4.346 7.167 1.00 95.06 98 SER A CA 1
ATOM 762 C C . SER A 1 98 ? 7.589 3.091 7.204 1.00 95.06 98 SER A C 1
ATOM 764 O O . SER A 1 98 ? 8.705 3.207 7.709 1.00 95.06 98 SER A O 1
ATOM 766 N N . PRO A 1 99 ? 7.192 1.913 6.673 1.00 96.50 99 PRO A N 1
ATOM 767 C CA . PRO A 1 99 ? 8.112 0.783 6.552 1.00 96.50 99 PRO A CA 1
ATOM 768 C C . PRO A 1 99 ? 9.266 1.037 5.578 1.00 96.50 99 PRO A C 1
ATOM 770 O O . PRO A 1 99 ? 10.387 0.652 5.882 1.00 96.50 99 PRO A O 1
ATOM 773 N N . VAL A 1 100 ? 9.021 1.722 4.453 1.00 97.25 100 VAL A N 1
ATOM 774 C CA . VAL A 1 100 ? 10.083 2.077 3.494 1.00 97.25 100 VAL A CA 1
ATOM 775 C C . VAL A 1 100 ? 11.066 3.063 4.120 1.00 97.25 100 VAL A C 1
ATOM 777 O O . VAL A 1 100 ? 12.271 2.888 3.971 1.00 97.25 100 VAL A O 1
ATOM 780 N N . ALA A 1 101 ? 10.580 4.050 4.879 1.00 97.38 101 ALA A N 1
ATOM 781 C CA . ALA A 1 101 ? 11.455 4.967 5.613 1.00 97.38 101 ALA A CA 1
ATOM 782 C C . ALA A 1 101 ? 12.399 4.214 6.573 1.00 97.38 101 ALA A C 1
ATOM 784 O O . ALA A 1 101 ? 13.609 4.405 6.515 1.00 97.3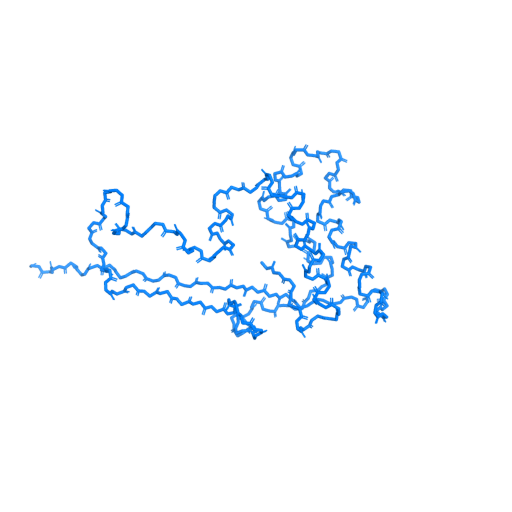8 101 ALA A O 1
ATOM 785 N N . ARG A 1 102 ? 11.868 3.280 7.375 1.00 97.94 102 ARG A N 1
ATOM 786 C CA . ARG A 1 102 ? 12.677 2.455 8.295 1.00 97.94 102 ARG A CA 1
ATOM 787 C C . ARG A 1 102 ? 13.637 1.512 7.569 1.00 97.94 102 ARG A C 1
ATOM 789 O O . ARG A 1 102 ? 14.757 1.316 8.028 1.00 97.94 102 ARG A O 1
ATOM 796 N N . TRP A 1 103 ? 13.214 0.938 6.442 1.00 98.38 103 TRP A N 1
ATOM 797 C CA . TRP A 1 103 ? 14.089 0.114 5.606 1.00 98.38 103 TRP A CA 1
ATOM 798 C C . TRP A 1 103 ? 15.280 0.935 5.094 1.00 98.38 103 TRP A C 1
ATOM 800 O O . TRP A 1 103 ? 16.413 0.470 5.181 1.00 98.38 103 TRP A O 1
ATOM 810 N N . ARG A 1 104 ? 15.050 2.177 4.642 1.00 98.38 104 ARG A N 1
ATOM 811 C CA . ARG A 1 104 ? 16.110 3.091 4.177 1.00 98.38 104 ARG A CA 1
ATOM 812 C C . ARG A 1 104 ? 17.056 3.505 5.301 1.00 98.38 104 ARG A C 1
ATOM 814 O O . ARG A 1 104 ? 18.260 3.530 5.086 1.00 98.38 104 ARG A O 1
ATOM 821 N N . GLU A 1 105 ? 16.531 3.773 6.497 1.00 98.12 105 GLU A N 1
ATOM 822 C CA . GLU A 1 105 ? 17.344 4.050 7.694 1.00 98.12 105 GLU A CA 1
ATOM 823 C C . GLU A 1 105 ? 18.282 2.879 8.039 1.00 98.12 105 GLU A C 1
ATOM 825 O O . GLU A 1 105 ? 19.421 3.101 8.442 1.00 98.12 105 GLU A O 1
ATOM 830 N N . ALA A 1 106 ? 17.824 1.637 7.851 1.00 98.12 106 ALA A N 1
ATOM 831 C CA . ALA A 1 106 ? 18.611 0.429 8.104 1.00 98.12 106 ALA A CA 1
ATOM 832 C C . ALA A 1 106 ? 19.536 0.014 6.940 1.00 98.12 106 ALA A C 1
ATOM 834 O O . ALA A 1 106 ? 20.435 -0.796 7.149 1.00 98.12 106 ALA A O 1
ATOM 835 N N . ASN A 1 107 ? 19.323 0.548 5.733 1.00 97.94 107 ASN A N 1
ATOM 836 C CA . ASN A 1 107 ? 20.085 0.233 4.518 1.00 97.94 107 ASN A CA 1
ATOM 837 C C . ASN A 1 107 ? 20.537 1.528 3.806 1.00 97.94 107 ASN A C 1
ATOM 839 O O . ASN A 1 107 ? 20.124 1.784 2.668 1.00 97.94 107 ASN A O 1
ATOM 843 N N . PRO A 1 108 ? 21.342 2.386 4.460 1.00 97.75 108 PRO A N 1
ATOM 844 C CA . PRO A 1 108 ? 21.656 3.721 3.949 1.00 97.75 108 PRO A CA 1
ATOM 845 C C . PRO A 1 108 ? 22.473 3.707 2.648 1.00 97.75 108 PRO A C 1
ATOM 847 O O . PRO A 1 108 ? 22.368 4.637 1.857 1.00 97.75 108 PRO A O 1
ATOM 850 N N . ASP A 1 109 ? 23.260 2.658 2.409 1.00 98.12 109 ASP A N 1
ATOM 851 C CA . ASP A 1 109 ? 24.043 2.433 1.188 1.00 98.12 109 ASP A CA 1
ATOM 852 C C . ASP A 1 109 ? 23.177 2.048 -0.022 1.00 98.12 109 ASP A C 1
ATOM 854 O O . ASP A 1 109 ? 23.570 2.274 -1.165 1.00 98.12 109 ASP A O 1
ATOM 858 N N . LYS A 1 110 ? 21.985 1.492 0.226 1.00 98.25 110 LYS A N 1
ATOM 859 C CA . LYS A 1 110 ? 21.032 1.075 -0.814 1.00 98.25 110 LYS A CA 1
ATOM 860 C C . LYS A 1 110 ? 19.934 2.105 -1.050 1.00 98.25 110 LYS A C 1
ATOM 862 O O . LYS A 1 110 ? 19.359 2.146 -2.139 1.00 98.25 110 LYS A O 1
ATOM 867 N N . ALA A 1 111 ? 19.621 2.917 -0.044 1.00 97.75 111 ALA A N 1
ATOM 868 C CA . ALA A 1 111 ? 18.578 3.929 -0.119 1.00 97.75 111 ALA A CA 1
ATOM 869 C C . ALA A 1 111 ? 18.804 4.887 -1.304 1.00 97.75 111 ALA A C 1
ATOM 871 O O . ALA A 1 111 ? 19.877 5.460 -1.470 1.00 97.75 111 ALA A O 1
ATOM 872 N N . GLY A 1 112 ? 17.776 5.066 -2.136 1.00 95.19 112 GLY A N 1
ATOM 873 C CA . GLY A 1 112 ? 17.839 5.919 -3.328 1.00 95.19 112 GLY A CA 1
ATOM 874 C C . GLY A 1 112 ? 18.602 5.340 -4.530 1.00 95.19 112 GLY A C 1
ATOM 875 O O . GLY A 1 112 ? 18.692 6.016 -5.553 1.00 95.19 112 GLY A O 1
ATOM 876 N N . THR A 1 113 ? 19.116 4.111 -4.446 1.00 98.12 113 THR A N 1
ATOM 877 C CA . THR A 1 113 ? 19.790 3.417 -5.562 1.00 98.12 113 THR A CA 1
ATOM 878 C C . THR A 1 113 ? 18.838 2.460 -6.299 1.00 98.12 113 THR A C 1
ATOM 880 O O . THR A 1 113 ? 17.657 2.367 -5.959 1.00 98.12 113 THR A O 1
ATOM 883 N N . GLU A 1 114 ? 19.342 1.708 -7.286 1.00 97.94 114 GLU A N 1
ATOM 884 C CA . GLU A 1 114 ? 18.604 0.584 -7.901 1.00 97.94 114 GLU A CA 1
ATOM 885 C C . GLU A 1 114 ? 18.268 -0.537 -6.904 1.00 97.94 114 GLU A C 1
ATOM 887 O O . GLU A 1 114 ? 17.295 -1.265 -7.092 1.00 97.94 114 GLU A O 1
ATOM 892 N N . GLU A 1 115 ? 18.991 -0.607 -5.783 1.00 97.94 115 GLU A N 1
ATOM 893 C CA . GLU A 1 115 ? 18.715 -1.555 -4.706 1.00 97.94 115 GLU A CA 1
ATOM 894 C C . GLU A 1 115 ? 17.646 -1.069 -3.714 1.00 97.94 115 GLU A C 1
ATOM 896 O O . GLU A 1 115 ? 17.254 -1.833 -2.829 1.00 97.94 115 GLU A O 1
ATOM 901 N N . ASP A 1 116 ? 17.149 0.166 -3.845 1.00 98.44 116 ASP A N 1
ATOM 902 C CA . ASP A 1 116 ? 16.057 0.675 -3.013 1.00 98.44 116 ASP A CA 1
ATOM 903 C C . ASP A 1 116 ? 14.792 -0.163 -3.224 1.00 98.44 116 ASP A C 1
ATOM 905 O O . ASP A 1 116 ? 14.352 -0.379 -4.352 1.00 98.44 116 ASP A O 1
ATOM 909 N N . VAL A 1 117 ? 14.159 -0.607 -2.140 1.00 97.94 117 VAL A N 1
ATOM 910 C CA . VAL A 1 117 ? 12.946 -1.436 -2.202 1.00 97.94 117 VAL A CA 1
ATOM 911 C C . VAL A 1 117 ? 11.838 -0.835 -3.081 1.00 97.94 117 VAL A C 1
ATOM 913 O O . VAL A 1 117 ? 11.191 -1.565 -3.832 1.00 97.94 117 VAL A O 1
ATOM 916 N N . ALA A 1 118 ? 11.634 0.488 -3.059 1.00 97.75 118 ALA A N 1
ATOM 917 C CA . ALA A 1 118 ? 10.625 1.124 -3.906 1.00 97.75 118 ALA A CA 1
ATOM 918 C C . ALA A 1 118 ? 11.029 1.079 -5.389 1.00 97.75 118 ALA A C 1
ATOM 920 O O . ALA A 1 118 ? 10.180 0.851 -6.256 1.00 97.75 118 ALA A O 1
ATOM 921 N N . ARG A 1 119 ? 12.328 1.235 -5.673 1.00 98.31 119 ARG A N 1
ATOM 922 C CA . ARG A 1 119 ? 12.902 1.130 -7.017 1.00 98.31 119 ARG A CA 1
ATOM 923 C C . ARG A 1 119 ? 12.803 -0.298 -7.549 1.00 98.31 119 ARG A C 1
ATOM 925 O O . ARG A 1 119 ? 12.345 -0.473 -8.673 1.00 98.31 119 ARG A O 1
ATOM 932 N N . LYS A 1 120 ? 13.109 -1.316 -6.736 1.00 98.25 120 LYS A N 1
ATOM 933 C CA . LYS A 1 120 ? 12.931 -2.736 -7.096 1.00 98.25 120 LYS A CA 1
ATOM 934 C C . LYS A 1 120 ? 11.494 -3.052 -7.494 1.00 98.25 120 LYS A C 1
ATOM 936 O O . LYS A 1 120 ? 11.268 -3.684 -8.524 1.00 98.25 120 LYS A O 1
ATOM 941 N N . VAL A 1 121 ? 10.518 -2.567 -6.722 1.00 97.81 121 VAL A N 1
ATOM 942 C CA . VAL A 1 121 ? 9.101 -2.734 -7.070 1.00 97.81 121 VAL A CA 1
ATOM 943 C C . VAL A 1 121 ? 8.782 -2.049 -8.401 1.00 97.81 121 VAL A C 1
ATOM 945 O O . VAL A 1 121 ? 8.161 -2.673 -9.258 1.00 97.81 121 VAL A O 1
ATOM 948 N N . ARG A 1 122 ? 9.241 -0.809 -8.621 1.00 98.00 122 ARG A N 1
ATOM 949 C CA . ARG A 1 122 ? 9.064 -0.116 -9.907 1.00 98.00 122 ARG A CA 1
ATOM 950 C C . ARG A 1 122 ? 9.639 -0.915 -11.077 1.00 98.00 122 ARG A C 1
ATOM 952 O O . ARG A 1 122 ? 8.923 -1.140 -12.045 1.00 98.00 122 ARG A O 1
ATOM 959 N N . ARG A 1 123 ? 10.889 -1.383 -10.980 1.00 98.25 123 ARG A N 1
ATOM 960 C CA . ARG A 1 123 ? 11.527 -2.188 -12.037 1.00 98.25 123 ARG A CA 1
ATOM 961 C C . ARG A 1 123 ? 10.756 -3.466 -12.317 1.00 98.25 123 ARG A C 1
ATOM 963 O O . ARG A 1 123 ? 10.592 -3.845 -13.474 1.00 98.25 123 ARG A O 1
ATOM 970 N N . ARG A 1 124 ? 10.235 -4.113 -11.270 1.00 98.25 124 ARG A N 1
ATOM 971 C CA . ARG A 1 124 ? 9.432 -5.321 -11.446 1.00 98.25 124 ARG A CA 1
ATOM 972 C C . ARG A 1 124 ? 8.108 -5.034 -12.152 1.00 98.25 124 ARG A C 1
ATOM 974 O O . ARG A 1 124 ? 7.705 -5.826 -12.996 1.00 98.25 124 ARG A O 1
ATOM 981 N N . ILE A 1 125 ? 7.466 -3.911 -11.841 1.00 98.19 125 ILE A N 1
ATOM 982 C CA . ILE A 1 125 ? 6.259 -3.455 -12.536 1.00 98.19 125 ILE A CA 1
ATOM 983 C C . ILE A 1 125 ? 6.546 -3.189 -14.020 1.00 98.19 125 ILE A C 1
ATOM 985 O O . ILE A 1 125 ? 5.842 -3.732 -14.864 1.00 98.19 125 ILE A O 1
ATOM 989 N N . GLU A 1 126 ? 7.570 -2.385 -14.329 1.00 98.44 126 GLU A N 1
ATOM 990 C CA . GLU A 1 126 ? 7.970 -2.049 -15.708 1.00 98.44 126 GLU A CA 1
ATOM 991 C C . GLU A 1 126 ? 8.223 -3.331 -16.519 1.00 98.44 126 GLU A C 1
ATOM 993 O O . GLU A 1 126 ? 7.585 -3.549 -17.545 1.00 98.44 126 GLU A O 1
ATOM 998 N N . SER A 1 127 ? 9.039 -4.247 -15.981 1.00 98.38 127 SER A N 1
ATOM 999 C CA . SER A 1 127 ? 9.315 -5.556 -16.592 1.00 98.38 127 SER A CA 1
ATOM 1000 C C . SER A 1 127 ? 8.041 -6.345 -16.905 1.00 98.38 127 SER A C 1
ATOM 1002 O O . SER A 1 127 ? 7.901 -6.869 -18.004 1.00 98.38 127 SER A O 1
ATOM 1004 N N . LEU A 1 128 ? 7.103 -6.437 -15.957 1.00 98.50 128 LEU A N 1
ATOM 1005 C CA . LEU A 1 128 ? 5.865 -7.206 -16.133 1.00 98.50 128 LEU A CA 1
ATOM 1006 C C . LEU A 1 128 ? 4.906 -6.581 -17.152 1.00 98.50 128 LEU A C 1
ATOM 1008 O O . LEU A 1 128 ? 4.115 -7.299 -17.763 1.00 98.50 128 LEU A O 1
ATOM 1012 N N . LEU A 1 129 ? 4.944 -5.260 -17.321 1.00 98.38 129 LEU A N 1
ATOM 1013 C CA . LEU A 1 129 ? 4.180 -4.571 -18.360 1.00 98.38 129 LEU A CA 1
ATOM 1014 C C . LEU A 1 129 ? 4.815 -4.791 -19.739 1.00 98.38 129 LEU A C 1
ATOM 1016 O O . LEU A 1 129 ? 4.104 -5.080 -20.700 1.00 98.38 129 LEU A O 1
ATOM 1020 N N . HIS A 1 130 ? 6.144 -4.741 -19.832 1.00 98.38 130 HIS A N 1
ATOM 1021 C CA . HIS A 1 130 ? 6.868 -5.012 -21.080 1.00 98.38 130 HIS A CA 1
ATOM 1022 C C . HIS A 1 130 ? 6.699 -6.464 -21.544 1.00 98.38 130 HIS A C 1
ATOM 1024 O O . HIS A 1 130 ? 6.539 -6.712 -22.736 1.00 98.38 130 HIS A O 1
ATOM 1030 N N . GLU A 1 131 ? 6.636 -7.426 -20.616 1.00 97.81 131 GLU A N 1
ATOM 1031 C CA . GLU A 1 131 ? 6.351 -8.842 -20.913 1.00 97.81 131 GLU A CA 1
ATOM 1032 C C . GLU A 1 131 ? 5.017 -9.050 -21.659 1.00 97.81 131 GLU A C 1
ATOM 1034 O O . GLU A 1 131 ? 4.870 -10.029 -22.391 1.00 97.81 131 GLU A O 1
ATOM 1039 N N . VAL A 1 132 ? 4.052 -8.132 -21.506 1.00 97.75 132 VAL A N 1
ATOM 1040 C CA . VAL A 1 132 ? 2.755 -8.170 -22.206 1.00 97.75 132 VAL A CA 1
ATOM 1041 C C . VAL A 1 132 ? 2.645 -7.151 -23.346 1.00 97.75 132 VAL A C 1
ATOM 1043 O O . VAL A 1 132 ? 1.546 -6.904 -23.840 1.00 97.75 132 VAL A O 1
ATOM 1046 N N . GLY A 1 133 ? 3.774 -6.589 -23.789 1.00 97.31 133 GLY A N 1
ATOM 1047 C CA . GLY A 1 133 ? 3.861 -5.734 -24.975 1.00 97.31 133 GLY A CA 1
ATOM 1048 C C . GLY A 1 133 ? 3.559 -4.253 -24.743 1.00 97.31 133 GLY A C 1
ATOM 1049 O O . GLY A 1 133 ? 3.229 -3.560 -25.699 1.00 97.31 133 GLY A O 1
ATOM 1050 N N . VAL A 1 134 ? 3.635 -3.763 -23.502 1.00 97.88 134 VAL A N 1
ATOM 1051 C CA . VAL A 1 134 ? 3.627 -2.313 -23.243 1.00 97.88 134 VAL A CA 1
ATOM 1052 C C . VAL A 1 134 ? 4.996 -1.742 -23.609 1.00 97.88 134 VAL A C 1
ATOM 1054 O O . VAL A 1 134 ? 6.013 -2.272 -23.167 1.00 97.88 134 VAL A O 1
ATOM 1057 N N . GLU A 1 135 ? 5.030 -0.672 -24.398 1.00 97.50 135 GLU A N 1
ATOM 1058 C CA . GLU A 1 135 ? 6.282 -0.032 -24.812 1.00 97.50 135 GLU A CA 1
ATOM 1059 C C . GLU A 1 135 ? 6.863 0.871 -23.705 1.00 97.50 135 GLU A C 1
ATOM 1061 O O . GLU A 1 135 ? 6.113 1.416 -22.882 1.00 97.50 135 GLU A O 1
ATOM 1066 N N . PRO A 1 136 ? 8.194 1.084 -23.677 1.00 95.88 136 PRO A N 1
ATOM 1067 C CA . PRO A 1 136 ? 8.821 2.004 -22.734 1.00 95.88 136 PRO A CA 1
ATOM 1068 C C . PRO A 1 136 ? 8.232 3.421 -22.805 1.00 95.88 136 PRO A C 1
ATOM 1070 O O . PRO A 1 136 ? 8.255 4.061 -23.856 1.00 95.88 136 PRO A O 1
ATOM 1073 N N . GLY A 1 137 ? 7.760 3.940 -21.671 1.00 95.12 137 GLY A N 1
ATOM 1074 C CA . GLY A 1 137 ? 7.116 5.253 -21.554 1.00 95.12 137 GLY A CA 1
ATOM 1075 C C . GLY A 1 137 ? 5.587 5.231 -21.655 1.00 95.12 137 GLY A C 1
ATOM 1076 O O . GLY A 1 137 ? 4.956 6.254 -21.383 1.00 95.12 137 GLY A O 1
ATOM 1077 N N . GLU A 1 138 ? 4.983 4.092 -22.004 1.00 97.50 138 GLU A N 1
ATOM 1078 C CA . GLU A 1 138 ? 3.526 3.903 -22.054 1.00 97.50 138 GLU A CA 1
ATOM 1079 C C . GLU A 1 138 ? 2.979 3.172 -20.814 1.00 97.50 138 GLU A C 1
ATOM 1081 O O . GLU A 1 138 ? 1.793 2.836 -20.740 1.00 97.50 138 GLU A O 1
ATOM 1086 N N . GLU A 1 139 ? 3.822 2.923 -19.808 1.00 98.12 139 GLU A N 1
ATOM 1087 C CA . GLU A 1 139 ? 3.449 2.170 -18.617 1.00 98.12 139 GLU A CA 1
ATOM 1088 C C . GLU A 1 139 ? 2.437 2.930 -17.754 1.00 98.12 139 GLU A C 1
ATOM 1090 O O . GLU A 1 139 ? 2.724 3.990 -17.189 1.00 98.12 139 GLU A O 1
ATOM 1095 N N . LEU A 1 140 ? 1.256 2.336 -17.572 1.00 97.12 140 LEU A N 1
ATOM 1096 C CA . LEU A 1 140 ? 0.199 2.870 -16.720 1.00 97.12 140 LEU A CA 1
ATOM 1097 C C . LEU A 1 140 ? -0.356 1.797 -15.786 1.00 97.12 140 LEU A C 1
ATOM 1099 O O . LEU A 1 140 ? -0.605 0.653 -16.165 1.00 97.12 140 LEU A O 1
ATOM 1103 N N . LEU A 1 141 ? -0.604 2.209 -14.549 1.00 95.06 141 LEU A N 1
ATOM 1104 C CA . LEU A 1 141 ? -1.207 1.414 -13.492 1.00 95.06 141 LEU A CA 1
ATOM 1105 C C . LEU A 1 141 ? -2.514 2.052 -13.066 1.00 95.06 141 LEU A C 1
ATOM 1107 O O . LEU A 1 141 ? -2.626 3.280 -12.991 1.00 95.06 141 LEU A O 1
ATOM 1111 N N . ARG A 1 142 ? -3.478 1.225 -12.671 1.00 92.88 142 ARG A N 1
ATOM 1112 C CA . ARG A 1 142 ? -4.624 1.698 -11.904 1.00 92.88 142 ARG A CA 1
ATOM 1113 C C . ARG A 1 142 ? -4.370 1.440 -10.426 1.00 92.88 142 ARG A C 1
ATOM 1115 O O . ARG A 1 142 ? -4.202 0.301 -10.008 1.00 92.88 142 ARG A O 1
ATOM 1122 N N . GLY A 1 143 ? -4.324 2.500 -9.626 1.00 88.38 143 GLY A N 1
ATOM 1123 C CA . GLY A 1 143 ? -4.264 2.390 -8.174 1.00 88.38 143 GLY A CA 1
ATOM 1124 C C . GLY A 1 143 ? -5.607 1.951 -7.593 1.00 88.38 143 GLY A C 1
ATOM 1125 O O . GLY A 1 143 ? -6.664 2.316 -8.104 1.00 88.38 143 GLY A O 1
ATOM 1126 N N . ARG A 1 144 ? -5.559 1.218 -6.484 1.00 86.50 144 ARG A N 1
ATOM 1127 C CA . ARG A 1 144 ? -6.713 0.830 -5.674 1.00 86.50 144 ARG A CA 1
ATOM 1128 C C . ARG A 1 144 ? -6.433 1.112 -4.207 1.00 86.50 144 ARG A C 1
ATOM 1130 O O . ARG A 1 144 ? -5.312 0.960 -3.721 1.00 86.50 144 ARG A O 1
ATOM 1137 N N . THR A 1 145 ? -7.455 1.539 -3.479 1.00 86.62 145 THR A N 1
ATOM 1138 C CA . THR A 1 145 ? -7.380 1.698 -2.025 1.00 86.62 145 THR A CA 1
ATOM 1139 C C . THR A 1 145 ? -8.614 1.078 -1.408 1.00 86.62 145 THR A C 1
ATOM 1141 O O . THR A 1 145 ? -9.725 1.360 -1.843 1.00 86.62 145 THR A O 1
ATOM 1144 N N . GLU A 1 146 ? -8.410 0.225 -0.415 1.00 88.31 146 GLU A N 1
ATOM 1145 C CA . GLU A 1 146 ? -9.485 -0.255 0.444 1.00 88.31 146 GLU A CA 1
ATOM 1146 C C . GLU A 1 146 ? -9.735 0.776 1.540 1.00 88.31 146 GLU A C 1
ATOM 1148 O O . GLU A 1 146 ? -8.800 1.423 2.022 1.00 88.31 146 GLU A O 1
ATOM 1153 N N . PHE A 1 147 ? -11.000 0.965 1.901 1.00 87.56 147 PHE A N 1
ATOM 1154 C CA . PHE A 1 147 ? -11.389 1.983 2.865 1.00 87.56 147 PHE A CA 1
ATOM 1155 C C . PHE A 1 147 ? -12.318 1.392 3.913 1.00 87.56 147 PHE A C 1
ATOM 1157 O O . PHE A 1 147 ? -13.179 0.570 3.604 1.00 87.56 147 PHE A O 1
ATOM 1164 N N . VAL A 1 148 ? -12.177 1.867 5.146 1.00 92.44 148 VAL A N 1
ATOM 1165 C CA . VAL A 1 148 ? -13.088 1.556 6.240 1.00 92.44 148 VAL A CA 1
ATOM 1166 C C . VAL A 1 148 ? -13.449 2.832 6.985 1.00 92.44 148 VAL A C 1
ATOM 1168 O O . VAL A 1 148 ? -12.598 3.669 7.280 1.00 92.44 148 VAL A O 1
ATOM 1171 N N . LEU A 1 149 ? -14.731 2.972 7.298 1.00 92.56 149 LEU A N 1
ATOM 1172 C CA . LEU A 1 149 ? -15.262 3.986 8.191 1.00 92.56 149 LEU A CA 1
ATOM 1173 C C . LEU A 1 149 ? -15.727 3.293 9.466 1.00 92.56 149 LEU A C 1
ATOM 1175 O O . LEU A 1 149 ? -16.633 2.459 9.428 1.00 92.56 149 LEU A O 1
ATOM 1179 N N . LEU A 1 150 ? -15.127 3.683 10.587 1.00 94.75 150 LEU A N 1
ATOM 1180 C CA . LEU A 1 150 ? -15.581 3.321 11.923 1.00 94.75 150 LEU A CA 1
ATOM 1181 C C . LEU A 1 150 ? -16.265 4.538 12.539 1.00 94.75 150 LEU A C 1
ATOM 1183 O O . LEU A 1 150 ? -15.625 5.558 12.787 1.00 94.75 150 LEU A O 1
ATOM 1187 N N . MET A 1 151 ? -17.568 4.440 12.777 1.00 94.69 151 MET A N 1
ATOM 1188 C CA . MET A 1 151 ? -18.348 5.482 13.435 1.00 94.69 151 MET A CA 1
ATOM 1189 C C . MET A 1 151 ? -18.798 4.981 14.801 1.00 94.69 151 MET A C 1
ATOM 1191 O O . MET A 1 151 ? -19.455 3.947 14.910 1.00 94.69 151 MET A O 1
ATOM 1195 N N . VAL A 1 152 ? -18.449 5.730 15.845 1.00 92.50 152 VAL A N 1
ATOM 1196 C CA . VAL A 1 152 ? -18.868 5.453 17.220 1.00 92.50 152 VAL A CA 1
ATOM 1197 C C . VAL A 1 152 ? -19.694 6.630 17.717 1.00 92.50 152 VAL A C 1
ATOM 1199 O O . VAL A 1 152 ? -19.233 7.772 17.716 1.00 92.50 152 VAL A O 1
ATOM 1202 N N . LYS A 1 153 ? -20.920 6.359 18.162 1.00 90.75 153 LYS A N 1
ATOM 1203 C CA . LYS A 1 153 ? -21.804 7.385 18.712 1.00 90.75 153 LYS A CA 1
ATOM 1204 C C . LYS A 1 153 ? -21.411 7.712 20.155 1.00 90.75 153 LYS A C 1
ATOM 1206 O O . LYS A 1 153 ? -21.334 6.819 21.001 1.00 90.75 153 LYS A O 1
ATOM 1211 N N . LYS A 1 154 ? -21.210 8.996 20.462 1.00 89.81 154 LYS A N 1
ATOM 1212 C CA . LYS A 1 154 ? -21.147 9.477 21.851 1.00 89.81 154 LYS A CA 1
ATOM 1213 C C . LYS A 1 154 ? -22.556 9.402 22.453 1.00 89.81 154 LYS A C 1
ATOM 1215 O O . LYS A 1 154 ? -23.522 9.817 21.810 1.00 89.81 154 LYS A O 1
ATOM 1220 N N . LYS A 1 155 ? -22.691 8.876 23.670 1.00 86.81 155 LYS A N 1
ATOM 1221 C CA . LYS A 1 155 ? -23.941 8.959 24.434 1.00 86.81 155 LYS A CA 1
ATOM 1222 C C . LYS A 1 155 ? -24.283 10.438 24.634 1.00 86.81 155 LYS A C 1
ATOM 1224 O O . LYS A 1 155 ? -23.388 11.246 24.884 1.00 86.81 155 LYS A O 1
ATOM 1229 N N . GLY A 1 156 ? -25.558 10.789 24.480 1.00 75.50 156 GLY A N 1
ATOM 1230 C CA . GLY A 1 156 ? -26.018 12.136 24.807 1.00 75.50 156 GLY A CA 1
ATOM 1231 C C . GLY A 1 156 ? -25.751 12.432 26.282 1.00 75.50 156 GLY A C 1
ATOM 1232 O O . GLY A 1 156 ? -25.853 11.531 27.114 1.00 75.50 156 GLY A O 1
ATOM 1233 N N . GLU A 1 157 ? -25.390 13.672 26.597 1.00 62.25 157 GLU A N 1
ATOM 1234 C CA . GLU A 1 157 ? -25.519 14.171 27.965 1.00 62.25 157 GLU A CA 1
ATOM 1235 C C . GLU A 1 157 ? -27.018 14.272 28.258 1.00 62.25 157 GLU A C 1
ATOM 1237 O O . GLU A 1 157 ? -27.751 14.918 27.502 1.00 62.25 157 GLU A O 1
ATOM 1242 N N . GLU A 1 158 ? -27.492 13.615 29.318 1.00 56.38 158 GLU A N 1
ATOM 1243 C CA . GLU A 1 158 ? -28.773 13.993 29.906 1.00 56.38 158 GLU A CA 1
ATOM 1244 C C . GLU A 1 158 ? -28.626 15.449 30.350 1.00 56.38 158 GLU A C 1
ATOM 1246 O O . GLU A 1 158 ? -27.884 15.764 31.278 1.00 56.38 158 GLU A O 1
ATOM 1251 N N . ARG A 1 159 ? -29.279 16.356 29.621 1.00 48.03 159 ARG A N 1
ATOM 1252 C CA . ARG A 1 159 ? -29.474 17.727 30.079 1.00 48.03 159 ARG A CA 1
ATOM 1253 C C . ARG A 1 159 ? -30.501 17.664 31.207 1.00 48.03 159 ARG A C 1
ATOM 1255 O O . ARG A 1 159 ? -31.697 17.677 30.929 1.00 48.03 159 ARG A O 1
ATOM 1262 N N . THR A 1 160 ? -30.023 17.501 32.437 1.00 43.72 160 THR A N 1
ATOM 1263 C CA . THR A 1 160 ? -30.776 17.840 33.656 1.00 43.72 160 THR A CA 1
ATOM 1264 C C . THR A 1 160 ? -31.012 19.334 33.745 1.00 43.72 160 THR A C 1
ATOM 1266 O O . THR A 1 160 ? -30.070 20.085 33.400 1.00 43.72 160 THR A O 1
#

Radius of gyration: 19.71 Å; Cα contacts (8 Å, |Δi|>4): 207; chains: 1; bounding box: 55×29×59 Å

pLDDT: mean 90.87, std 10.07, range [43.72, 98.5]

Organism: NCBI:txid327505

Nearest PDB structures (foldseek):
  5jwi-assembly1_A  TM=2.831E-01  e=4.199E+00  Porphyromonas endodontalis
  5jy0-assembly1_A  TM=3.152E-01  e=4.468E+00  Porphyromonas endodontalis
  5sdc-assembly1_B  TM=3.071E-01  e=6.092E+00  Porphyromonas gingivalis
  5jxf-assembly4_C  TM=1.101E-01  e=6.482E+00  Flavobacterium psychrophilum

Sequence (160 aa):
MSVDPAKTLNGAAIKAAVEEILNSELHQYYKQGNTLTRDLYVDLPLPWTIKTPVTGFDKSGFIRKEWSHNTETSETEALGTGKTLTPEEFEKLMGTSSPVARWREANPDKAGTEEDVARKVRRRIESLLHEVGVEPGEELLRGRTEFVLLMVKKKGEERT

Foldseek 3Di:
DAFLLVPFVVSVVLRVVLVVLCCVQQVVLDDPVNVCVVVVNPVPQDQCRDPDRDPFWDPVPKDKDKAPPPDSDQPCVVVVQWDKDALVRQLVVVCPDSSLVVSCVVVVVQPPHCNRSSNVSSVVQVVSCVVVPQDPPRHITTGGDMHMDIDIDGHDDPPD

Mean predicted aligned error: 5.26 Å

InterPro domains:
  IPR029063 S-adenosyl-L-methionine-dependent methyltransferase superfamily [G3DSA:3.40.50.150] (6-155)

Secondary structure (DSSP, 8-state):
-EE-TTTSTTHHHHHHHHHHHHHHHHGGG--HHHHHHHTTTTTPPPTTTSSSPPTTEEEEEEEEEEESSS-SS-GGGGGT---EE-HHHHHHHHHTSHHHHHHHHH-TTTTTSTTSHHHHHHHHHHHHHHTTTPPTT---EEEE--EEEEEEEEPPP---